Protein AF-A0A7Y5W1R8-F1 (afdb_monomer)

pLDDT: mean 81.58, std 13.75, range [44.16, 97.69]

Mean predicted aligned error: 13.23 Å

Radius of gyration: 26.64 Å; Cα contacts (8 Å, |Δi|>4): 46; chains: 1; bounding box: 70×21×60 Å

Secondary structure (DSSP, 8-state):
----EEE-TTT--EEETT-SS-TTT---GGGSS--------------------PPPPPPP-

Structure (mmCIF, N/CA/C/O backbone):
data_AF-A0A7Y5W1R8-F1
#
_entry.id   AF-A0A7Y5W1R8-F1
#
loop_
_atom_site.group_PDB
_atom_site.id
_atom_site.type_symbol
_atom_site.label_atom_id
_atom_site.label_alt_id
_atom_site.label_comp_id
_atom_site.label_asym_id
_atom_site.label_entity_id
_atom_site.label_seq_id
_atom_site.pdbx_PDB_ins_code
_atom_site.Cartn_x
_atom_site.Cartn_y
_atom_site.Cartn_z
_atom_site.occupancy
_atom_site.B_iso_or_equiv
_atom_site.auth_seq_id
_atom_site.auth_comp_id
_atom_site.auth_asym_id
_atom_site.auth_atom_id
_atom_site.pdbx_PDB_model_num
ATOM 1 N N . MET A 1 1 ? -22.114 5.643 -1.029 1.00 44.16 1 MET A N 1
ATOM 2 C CA . MET A 1 1 ? -20.646 5.691 -0.891 1.00 44.16 1 MET A CA 1
ATOM 3 C C . MET A 1 1 ? -20.296 4.578 0.072 1.00 44.16 1 MET A C 1
ATOM 5 O O . MET A 1 1 ? -20.487 4.749 1.266 1.00 44.16 1 MET A O 1
ATOM 9 N N . THR A 1 2 ? -19.979 3.396 -0.444 1.00 47.84 2 THR A N 1
ATOM 10 C CA . THR A 1 2 ? -19.704 2.223 0.393 1.00 47.84 2 THR A CA 1
ATOM 11 C C . THR A 1 2 ? -18.192 2.145 0.533 1.00 47.84 2 THR A C 1
ATOM 13 O O . THR A 1 2 ? -17.529 1.529 -0.292 1.00 47.84 2 THR A O 1
ATOM 16 N N . ASP A 1 3 ? -17.651 2.896 1.492 1.00 60.53 3 ASP A N 1
ATOM 17 C CA . ASP A 1 3 ? -16.239 2.805 1.853 1.00 60.53 3 ASP A CA 1
ATOM 18 C C . ASP A 1 3 ? -16.046 1.519 2.661 1.00 60.53 3 ASP A C 1
ATOM 20 O O . ASP A 1 3 ? -16.628 1.339 3.733 1.00 60.53 3 ASP A O 1
ATOM 24 N N . GLU A 1 4 ? -15.312 0.570 2.093 1.00 72.62 4 GLU A N 1
ATOM 25 C CA . GLU A 1 4 ? -15.060 -0.722 2.717 1.00 72.62 4 GLU A CA 1
ATOM 26 C C . GLU A 1 4 ? -13.899 -0.559 3.707 1.00 72.62 4 GLU A C 1
ATOM 28 O O . GLU A 1 4 ? -12.728 -0.746 3.369 1.00 72.62 4 GLU A O 1
ATOM 33 N N . THR A 1 5 ? -14.224 -0.147 4.934 1.00 84.62 5 THR A N 1
ATOM 34 C CA . THR A 1 5 ? -13.237 0.019 6.006 1.00 84.62 5 THR A CA 1
ATOM 35 C C . THR A 1 5 ? -12.668 -1.339 6.419 1.00 84.62 5 THR A C 1
ATOM 37 O O . THR A 1 5 ? -13.397 -2.242 6.835 1.00 84.62 5 THR A O 1
ATOM 40 N N . ARG A 1 6 ? -11.341 -1.475 6.344 1.00 92.50 6 ARG A N 1
ATOM 41 C CA . ARG A 1 6 ? -10.579 -2.662 6.767 1.00 92.50 6 ARG A CA 1
ATOM 42 C C . ARG A 1 6 ? -9.757 -2.346 8.011 1.00 92.50 6 ARG A C 1
ATOM 44 O O . ARG A 1 6 ? -9.464 -1.187 8.283 1.00 92.50 6 ARG A O 1
ATOM 51 N N . LEU A 1 7 ? -9.365 -3.370 8.768 1.00 96.31 7 LEU A N 1
ATOM 52 C CA . LEU A 1 7 ? -8.539 -3.206 9.971 1.00 96.31 7 LEU A CA 1
ATOM 53 C C . LEU A 1 7 ? -7.067 -3.477 9.663 1.00 96.31 7 LEU A C 1
ATOM 55 O O . LEU A 1 7 ? -6.725 -4.503 9.072 1.00 96.31 7 LEU A O 1
ATOM 59 N N . CYS A 1 8 ? -6.193 -2.553 10.056 1.00 96.62 8 CYS A N 1
ATOM 60 C CA . CYS A 1 8 ? -4.750 -2.706 9.930 1.00 96.62 8 CYS A CA 1
ATOM 61 C C . CYS A 1 8 ? -4.278 -3.865 10.827 1.00 96.62 8 CYS A C 1
ATOM 63 O O . CYS A 1 8 ? -4.557 -3.836 12.024 1.00 96.62 8 CYS A O 1
ATOM 65 N N . PRO A 1 9 ? -3.544 -4.862 10.305 1.00 95.69 9 PRO A N 1
ATOM 66 C CA . PRO A 1 9 ? -3.125 -6.018 11.100 1.00 95.69 9 PRO A CA 1
ATOM 67 C C . PRO A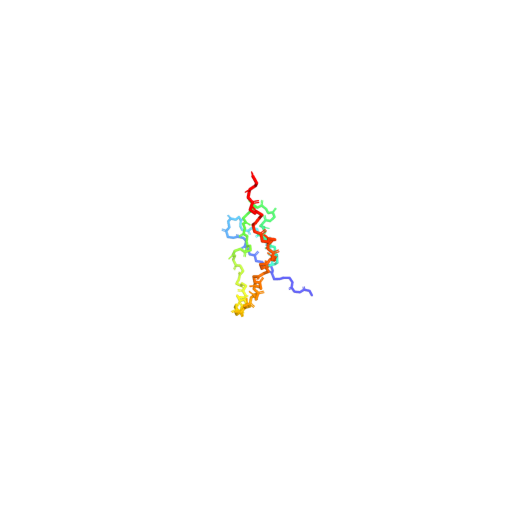 1 9 ? -2.005 -5.702 12.104 1.00 95.69 9 PRO A C 1
ATOM 69 O O . PRO A 1 9 ? -1.745 -6.513 12.984 1.00 95.69 9 PRO A O 1
ATOM 72 N N . ASP A 1 10 ? -1.349 -4.548 11.976 1.00 97.25 10 ASP A N 1
ATOM 73 C CA . ASP A 1 10 ? -0.250 -4.133 12.853 1.00 97.25 10 ASP A CA 1
ATOM 74 C C . ASP A 1 10 ? -0.746 -3.347 14.081 1.00 97.25 10 ASP A C 1
ATOM 76 O O . ASP A 1 10 ? -0.365 -3.647 15.208 1.00 97.25 10 ASP A O 1
ATOM 80 N N . CYS A 1 11 ? -1.659 -2.385 13.887 1.00 97.69 11 CYS A N 1
ATOM 81 C CA . CYS A 1 11 ? -2.150 -1.517 14.970 1.00 97.69 11 CYS A CA 1
ATOM 82 C C . CYS A 1 11 ? -3.666 -1.572 15.221 1.00 97.69 11 CYS A C 1
ATOM 84 O O . CYS A 1 11 ? -4.161 -0.903 16.125 1.00 97.69 11 CYS A O 1
ATOM 86 N N . GLY A 1 12 ? -4.427 -2.314 14.414 1.00 96.31 12 GLY A N 1
ATOM 87 C CA . GLY A 1 12 ? -5.884 -2.435 14.537 1.00 96.31 12 GLY A CA 1
ATOM 88 C C . GLY A 1 12 ? -6.692 -1.227 14.049 1.00 96.31 12 GLY A C 1
ATOM 89 O O . GLY A 1 12 ? -7.919 -1.284 14.057 1.00 96.31 12 GLY A O 1
ATOM 90 N N . ALA A 1 13 ? -6.051 -0.140 13.605 1.00 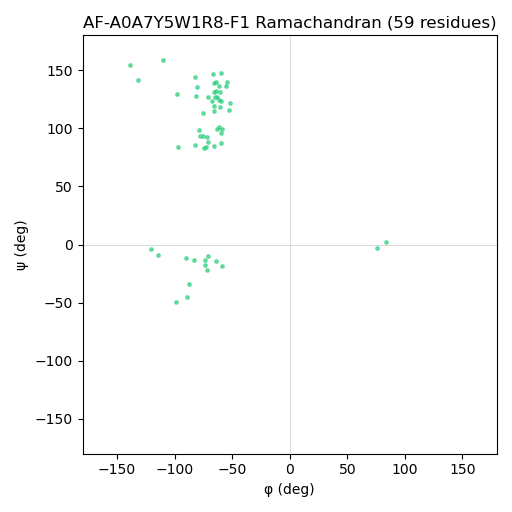96.88 13 ALA A N 1
ATOM 91 C CA . ALA A 1 13 ? -6.756 1.038 13.102 1.00 96.88 13 ALA A CA 1
ATOM 92 C C . ALA A 1 13 ? -7.515 0.748 11.795 1.00 96.88 13 ALA A C 1
ATOM 94 O O . ALA A 1 13 ? -7.048 -0.022 10.952 1.00 96.88 13 ALA A O 1
ATOM 95 N N . GLY A 1 14 ? -8.661 1.408 11.610 1.00 95.75 14 GLY A N 1
ATOM 96 C CA . GLY A 1 14 ? -9.391 1.390 10.343 1.00 95.75 14 GLY A CA 1
ATOM 97 C C . GLY A 1 14 ? -8.600 2.077 9.224 1.00 95.75 14 GLY A C 1
ATOM 98 O O . GLY A 1 14 ? -7.987 3.120 9.453 1.00 95.75 14 GLY A O 1
ATOM 99 N N . TYR A 1 15 ? -8.609 1.501 8.024 1.00 94.50 15 TYR A N 1
ATOM 100 C CA . TYR A 1 15 ? -8.041 2.093 6.811 1.00 94.50 15 TYR A CA 1
ATOM 101 C C . TYR A 1 15 ? -8.957 1.848 5.604 1.00 94.50 15 TYR A C 1
ATOM 103 O O . TYR A 1 15 ? -9.722 0.875 5.591 1.00 94.50 15 TYR A O 1
ATOM 111 N N . ALA A 1 16 ? -8.878 2.719 4.597 1.00 92.81 16 ALA A N 1
ATOM 112 C CA . ALA A 1 16 ? -9.616 2.558 3.350 1.00 92.81 16 ALA A CA 1
ATOM 113 C C . ALA A 1 16 ? -8.865 1.602 2.416 1.00 92.81 16 ALA A C 1
ATOM 115 O O . ALA A 1 16 ? -7.638 1.618 2.343 1.00 92.81 16 ALA A O 1
ATOM 116 N N . GLY A 1 17 ? -9.578 0.782 1.642 1.00 89.56 17 GLY A N 1
ATOM 117 C CA . GLY A 1 17 ? -8.947 -0.199 0.745 1.00 89.56 17 GLY A CA 1
ATOM 118 C C . GLY A 1 17 ? -8.005 0.395 -0.318 1.00 89.56 17 GLY A C 1
ATOM 119 O O . GLY A 1 17 ? -7.178 -0.332 -0.872 1.00 89.56 17 GLY A O 1
ATOM 120 N N . GLU A 1 18 ? -8.121 1.695 -0.592 1.00 89.94 18 GLU A N 1
ATOM 121 C CA . GLU A 1 18 ? -7.292 2.448 -1.540 1.00 89.94 18 GLU A CA 1
ATOM 122 C C . GLU A 1 18 ? -6.033 3.062 -0.899 1.00 89.94 18 GLU A C 1
ATOM 124 O O . GLU A 1 18 ? -5.122 3.489 -1.616 1.00 89.94 18 GLU A O 1
ATOM 129 N N . ASP A 1 19 ? -5.939 3.073 0.436 1.00 93.38 19 ASP A N 1
ATOM 130 C CA . ASP A 1 19 ? -4.771 3.584 1.149 1.00 93.38 19 ASP A CA 1
ATOM 131 C C . ASP A 1 19 ? -3.525 2.740 0.850 1.00 93.38 19 ASP A C 1
ATOM 133 O O . ASP A 1 19 ? -3.550 1.508 0.809 1.00 93.38 19 ASP A O 1
ATOM 137 N N . ASN A 1 20 ? -2.386 3.416 0.685 1.00 95.12 20 ASN A N 1
ATOM 138 C CA . ASN A 1 20 ? -1.098 2.736 0.530 1.00 95.12 20 ASN A CA 1
ATOM 139 C C . ASN A 1 20 ? -0.439 2.436 1.882 1.00 95.12 20 ASN A C 1
ATOM 141 O O . ASN A 1 20 ? 0.210 1.403 2.039 1.00 95.12 20 ASN A O 1
ATOM 145 N N . TYR A 1 21 ? -0.634 3.326 2.856 1.00 97.25 21 TYR A N 1
ATOM 146 C CA . TYR A 1 21 ? -0.050 3.240 4.190 1.00 97.25 21 TYR A CA 1
ATOM 147 C C . TYR A 1 21 ? -1.122 3.473 5.250 1.00 97.25 21 TYR A C 1
ATOM 149 O O . TYR A 1 21 ? -1.971 4.351 5.090 1.00 97.25 21 TYR A O 1
ATOM 157 N N . CYS A 1 22 ? -1.047 2.73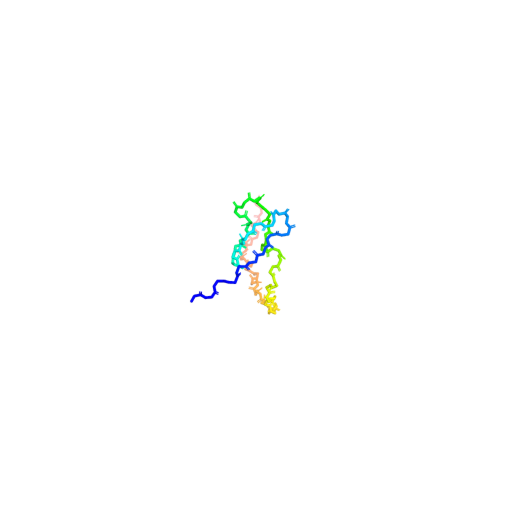7 6.357 1.00 96.81 22 CYS A N 1
ATOM 158 C CA . CYS A 1 22 ? -1.864 3.007 7.529 1.00 96.81 22 CYS A CA 1
ATOM 159 C C . CYS A 1 22 ? -1.530 4.404 8.064 1.00 96.81 22 CYS A C 1
ATOM 161 O O . CYS A 1 22 ? -0.379 4.694 8.394 1.00 96.81 22 CYS A O 1
ATOM 163 N N . ARG A 1 23 ? -2.545 5.262 8.188 1.00 95.50 23 ARG A N 1
ATOM 164 C CA . ARG A 1 23 ? -2.394 6.648 8.663 1.00 95.50 23 ARG A CA 1
ATOM 165 C C . ARG A 1 23 ? -2.070 6.743 10.161 1.00 95.50 23 ARG A C 1
ATOM 167 O O . ARG A 1 23 ? -1.728 7.826 10.618 1.00 95.50 23 ARG A O 1
ATOM 174 N N . GLN A 1 24 ? -2.160 5.626 10.891 1.00 97.38 24 GLN A N 1
ATOM 175 C CA . GLN A 1 24 ? -1.906 5.553 12.330 1.00 97.38 24 GLN A CA 1
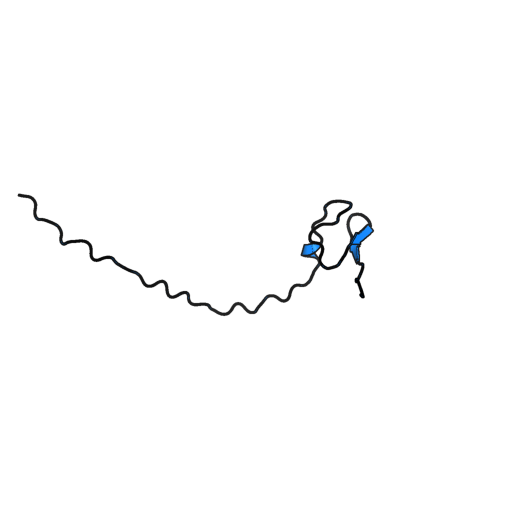ATOM 176 C C . GLN A 1 24 ? -0.500 5.039 12.670 1.00 97.38 24 GLN A C 1
ATOM 178 O O . GLN A 1 24 ? 0.192 5.666 13.464 1.00 97.38 24 GLN A O 1
ATOM 183 N N . CYS A 1 25 ? -0.066 3.914 12.086 1.00 97.69 25 CYS A N 1
ATOM 184 C CA . CYS A 1 25 ? 1.234 3.302 12.410 1.00 97.69 25 CYS A CA 1
ATOM 185 C C . CYS A 1 25 ? 2.251 3.296 11.257 1.00 97.69 25 CYS A C 1
ATOM 187 O O . CYS A 1 25 ? 3.410 2.959 11.469 1.00 97.69 25 CYS A O 1
ATOM 189 N N . GLY A 1 26 ? 1.848 3.660 10.035 1.00 96.88 26 GLY A N 1
ATOM 190 C CA . GLY A 1 26 ? 2.742 3.698 8.873 1.00 96.88 26 GLY A CA 1
ATOM 191 C C . GLY A 1 26 ? 2.943 2.360 8.150 1.00 96.88 26 GLY A C 1
ATOM 192 O O . GLY A 1 26 ? 3.680 2.320 7.166 1.00 96.88 26 GLY A O 1
ATOM 193 N N . MET A 1 27 ? 2.278 1.276 8.569 1.00 97.12 27 MET A N 1
ATOM 194 C CA . MET A 1 27 ? 2.339 -0.014 7.867 1.00 97.12 27 MET A CA 1
ATOM 195 C C . MET A 1 27 ? 1.932 0.128 6.389 1.00 97.12 27 MET A C 1
ATOM 197 O O . MET A 1 27 ? 0.916 0.750 6.081 1.00 97.12 27 MET A O 1
ATOM 201 N N . TYR A 1 28 ? 2.673 -0.502 5.473 1.00 96.62 28 TYR A N 1
ATOM 202 C CA . TYR A 1 28 ? 2.347 -0.551 4.042 1.00 96.62 28 TYR A CA 1
ATOM 203 C C . TYR A 1 28 ? 1.183 -1.521 3.747 1.00 96.62 28 TYR A C 1
ATOM 205 O O . TYR A 1 28 ? 1.380 -2.683 3.388 1.00 96.62 28 TYR A O 1
ATOM 213 N N . VAL A 1 29 ? -0.053 -1.044 3.913 1.00 95.94 29 VAL A N 1
ATOM 214 C CA . VAL A 1 29 ? -1.291 -1.830 3.732 1.00 95.94 29 VAL A CA 1
ATOM 215 C C . VAL A 1 29 ? -1.620 -2.124 2.264 1.00 95.94 29 VAL A C 1
ATOM 217 O O . VAL A 1 29 ? -2.330 -3.088 1.982 1.00 95.94 29 VAL A O 1
ATOM 220 N N . ALA A 1 30 ? -1.036 -1.391 1.310 1.00 93.94 30 ALA A N 1
ATOM 221 C CA . ALA A 1 30 ? -1.179 -1.697 -0.116 1.00 93.94 30 ALA A CA 1
ATOM 222 C C . ALA A 1 30 ? -0.565 -3.045 -0.529 1.00 93.94 30 ALA A C 1
ATOM 224 O O . ALA A 1 30 ? -0.878 -3.525 -1.614 1.00 93.94 30 ALA A O 1
ATOM 225 N N . ALA A 1 31 ? 0.268 -3.679 0.300 1.00 91.88 31 ALA A N 1
ATOM 226 C CA . ALA A 1 31 ? 0.715 -5.053 0.057 1.00 91.88 31 ALA A CA 1
ATOM 227 C C . ALA A 1 31 ? -0.395 -6.095 0.286 1.00 91.88 31 ALA A C 1
ATOM 229 O O . ALA A 1 31 ? -0.322 -7.196 -0.251 1.00 91.88 31 ALA A O 1
ATOM 230 N N . LEU A 1 32 ? -1.423 -5.757 1.075 1.00 90.94 32 LEU A N 1
ATOM 231 C CA . LEU A 1 32 ? -2.526 -6.662 1.415 1.00 90.94 32 LEU A CA 1
ATOM 232 C C . LEU A 1 32 ? -3.614 -6.693 0.335 1.00 90.94 32 LEU A C 1
ATOM 234 O O . LEU A 1 32 ? -4.477 -7.568 0.350 1.00 90.94 32 LEU A O 1
ATOM 238 N N . ARG A 1 33 ? -3.596 -5.738 -0.603 1.00 89.12 33 ARG A N 1
ATOM 239 C CA . ARG A 1 33 ? -4.574 -5.681 -1.690 1.00 89.12 33 ARG A CA 1
ATOM 240 C C . ARG A 1 33 ? -4.164 -6.645 -2.802 1.00 89.12 33 ARG A C 1
ATOM 242 O O . ARG A 1 33 ? -3.049 -6.591 -3.319 1.00 89.12 33 ARG A O 1
ATOM 249 N N . THR A 1 34 ? -5.080 -7.508 -3.219 1.00 82.44 34 THR A N 1
ATOM 250 C CA . THR A 1 34 ? -4.875 -8.327 -4.414 1.00 82.44 34 THR A CA 1
ATOM 251 C C . THR A 1 34 ? -5.140 -7.458 -5.638 1.00 82.44 34 THR A C 1
ATOM 253 O O . THR A 1 34 ? -6.291 -7.226 -6.003 1.00 82.44 34 THR A O 1
ATOM 256 N N . LEU A 1 35 ? -4.082 -6.929 -6.256 1.00 77.62 35 LEU A N 1
ATOM 257 C CA . LEU A 1 35 ? -4.215 -6.286 -7.561 1.00 77.62 35 LEU A CA 1
ATOM 258 C C . LEU A 1 35 ? -4.252 -7.365 -8.647 1.00 77.62 35 LEU A C 1
ATOM 260 O O . LEU A 1 35 ? -3.424 -8.281 -8.610 1.00 77.62 35 LEU A O 1
ATOM 264 N N . PRO A 1 36 ? -5.158 -7.268 -9.635 1.00 78.19 36 PRO A N 1
ATOM 265 C CA . PRO A 1 36 ? -5.046 -8.092 -10.823 1.00 78.19 36 PRO A CA 1
ATOM 266 C C . PRO A 1 36 ? -3.717 -7.751 -11.499 1.00 78.19 36 PRO A C 1
ATOM 268 O O . PRO A 1 36 ? -3.488 -6.609 -11.896 1.00 78.19 36 PRO A O 1
ATOM 271 N N . VAL A 1 37 ? -2.824 -8.735 -11.605 1.00 75.50 37 VAL A N 1
ATOM 272 C CA . VAL A 1 37 ? -1.623 -8.596 -12.429 1.00 75.50 37 VAL A CA 1
ATOM 273 C C . VAL A 1 37 ? -2.115 -8.496 -13.872 1.00 75.50 37 VAL A C 1
ATOM 275 O O . VAL A 1 37 ? -2.710 -9.462 -14.361 1.00 75.50 37 VAL A O 1
ATOM 278 N N . PRO A 1 38 ? -1.929 -7.357 -14.567 1.00 71.44 38 PRO A N 1
ATOM 279 C CA . PRO A 1 38 ? -2.272 -7.298 -15.974 1.00 71.44 38 PRO A CA 1
ATOM 280 C C . PRO A 1 38 ? -1.419 -8.340 -16.692 1.00 71.44 38 PRO A C 1
ATOM 282 O O . PRO A 1 38 ?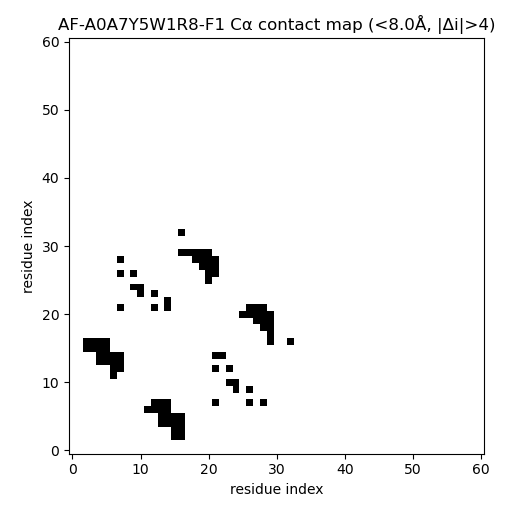 -0.205 -8.412 -16.476 1.00 71.44 38 PRO A O 1
ATOM 285 N N . ALA A 1 39 ? -2.053 -9.166 -17.526 1.00 73.56 39 ALA A N 1
ATOM 286 C CA . ALA A 1 39 ? -1.329 -10.101 -18.370 1.00 73.56 39 ALA A CA 1
ATOM 287 C C . ALA A 1 39 ? -0.270 -9.305 -19.139 1.00 73.56 39 ALA A C 1
ATOM 289 O O . ALA A 1 39 ? -0.602 -8.394 -19.902 1.00 73.56 39 ALA A O 1
ATOM 290 N N . SER A 1 40 ? 1.005 -9.597 -18.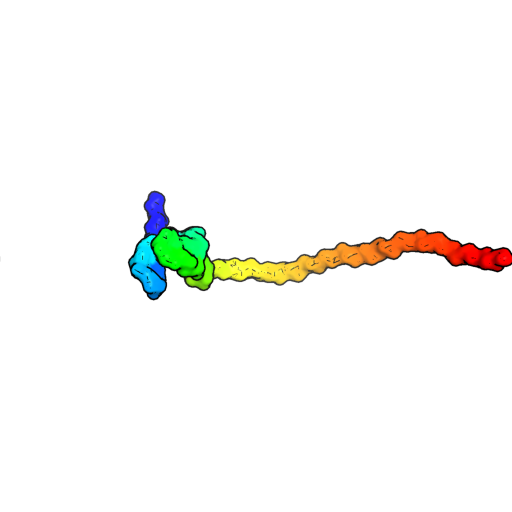872 1.00 69.62 40 SER A N 1
ATOM 291 C CA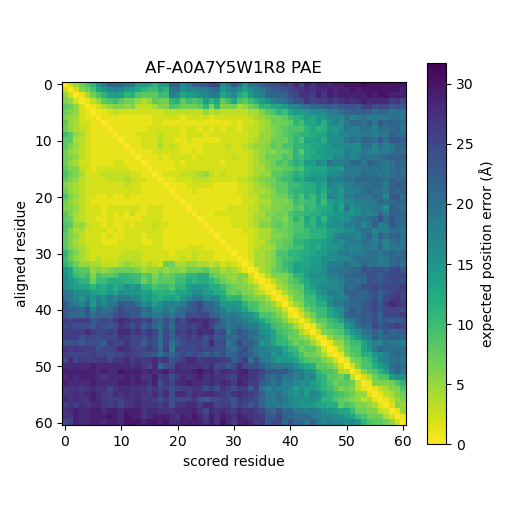 . SER A 1 40 ? 2.116 -8.945 -19.554 1.00 69.62 40 SER A CA 1
ATOM 292 C C . SER A 1 40 ? 2.022 -9.315 -21.024 1.00 69.62 40 SER A C 1
ATOM 294 O O . SER A 1 40 ? 2.392 -10.417 -21.422 1.00 69.62 40 SER A O 1
ATOM 296 N N . GLN A 1 41 ? 1.477 -8.413 -21.834 1.00 71.75 41 GLN A N 1
ATOM 297 C CA . GLN A 1 41 ? 1.578 -8.554 -23.274 1.00 71.75 41 GLN A CA 1
ATOM 298 C C . GLN A 1 41 ? 3.067 -8.444 -23.617 1.00 71.75 41 GLN A C 1
ATOM 300 O O . GLN A 1 41 ? 3.727 -7.525 -23.113 1.00 71.75 41 GLN A O 1
ATOM 305 N N . PRO A 1 42 ? 3.626 -9.349 -24.437 1.00 67.00 42 PRO A N 1
ATOM 306 C CA . PRO A 1 42 ? 4.962 -9.184 -24.978 1.00 67.00 42 PRO A CA 1
ATOM 307 C C . PRO A 1 42 ? 4.941 -7.974 -25.913 1.00 67.00 42 PRO A C 1
ATOM 309 O O . PRO A 1 42 ? 4.742 -8.077 -27.119 1.00 67.00 42 PRO A O 1
ATOM 312 N N . GLN A 1 43 ? 5.117 -6.793 -25.330 1.00 65.06 43 GLN A N 1
ATOM 313 C CA . GLN A 1 43 ? 5.400 -5.575 -26.059 1.00 65.06 43 GLN A CA 1
ATOM 314 C C . GLN A 1 43 ? 6.842 -5.715 -26.527 1.00 65.06 43 GLN A C 1
ATOM 316 O O . GLN A 1 43 ? 7.773 -5.276 -25.850 1.00 65.06 43 GLN A O 1
ATOM 321 N N . ALA A 1 44 ? 7.033 -6.390 -27.660 1.00 66.62 44 ALA A N 1
ATOM 322 C CA . ALA A 1 44 ? 8.269 -6.312 -28.411 1.00 66.62 44 ALA A CA 1
ATOM 323 C C . ALA A 1 44 ? 8.452 -4.840 -28.795 1.00 66.62 44 ALA A C 1
ATOM 325 O O . ALA A 1 44 ? 7.983 -4.383 -29.835 1.00 66.62 44 ALA A O 1
ATOM 326 N N . ARG A 1 45 ? 9.078 -4.056 -27.911 1.00 67.31 45 ARG A N 1
ATOM 327 C CA . ARG A 1 45 ? 9.627 -2.760 -28.283 1.00 67.31 45 ARG A CA 1
ATOM 328 C C . ARG A 1 45 ? 10.670 -3.077 -29.338 1.00 67.31 45 ARG A C 1
ATOM 330 O O . ARG A 1 45 ? 11.748 -3.566 -29.009 1.00 67.31 45 ARG A O 1
ATOM 337 N N . ALA A 1 46 ? 10.305 -2.866 -30.598 1.00 67.19 46 ALA A N 1
ATOM 338 C CA . ALA A 1 46 ? 11.237 -2.871 -31.703 1.00 67.19 46 ALA A CA 1
ATOM 339 C C . ALA A 1 46 ? 12.267 -1.776 -31.410 1.00 67.19 46 ALA A C 1
ATOM 341 O O . ALA A 1 46 ? 12.022 -0.589 -31.608 1.00 67.19 46 ALA A O 1
ATOM 342 N N . VAL A 1 47 ? 13.394 -2.172 -30.827 1.00 69.69 47 VAL A N 1
ATOM 343 C CA . VAL A 1 47 ? 14.576 -1.326 -30.767 1.00 69.69 47 VAL A CA 1
ATOM 344 C C . VAL A 1 47 ? 15.179 -1.429 -32.157 1.00 69.69 47 VAL A C 1
ATOM 346 O O . VAL A 1 47 ? 15.899 -2.382 -32.441 1.00 69.69 47 VAL A O 1
ATOM 349 N N . GLU A 1 48 ? 14.827 -0.505 -33.052 1.00 72.94 48 GLU A N 1
ATOM 350 C CA . GLU A 1 48 ? 15.530 -0.407 -34.327 1.00 72.94 48 GLU A CA 1
ATOM 351 C C . GLU A 1 48 ? 16.975 0.022 -34.044 1.00 72.94 48 GLU A C 1
ATOM 353 O O . GLU A 1 48 ? 17.201 1.093 -33.468 1.00 72.94 48 GLU A O 1
ATOM 358 N N . PRO A 1 49 ? 17.984 -0.792 -34.401 1.00 70.06 49 PRO A N 1
ATOM 359 C CA . PRO A 1 49 ? 19.365 -0.379 -34.271 1.00 70.06 49 PRO A CA 1
ATOM 360 C C . PRO A 1 49 ? 19.655 0.667 -35.350 1.00 70.06 49 PRO A C 1
ATOM 362 O O . PRO A 1 49 ? 20.050 0.333 -36.466 1.00 70.06 49 PRO A O 1
ATOM 365 N N . VAL A 1 50 ? 19.498 1.951 -35.015 1.00 73.44 50 VAL A N 1
ATOM 366 C CA . VAL A 1 50 ? 20.021 3.041 -35.843 1.00 73.44 50 VAL A CA 1
ATOM 367 C C . VAL A 1 50 ? 21.547 3.023 -35.713 1.00 73.44 50 VAL A C 1
ATOM 369 O O . VAL A 1 50 ? 22.164 3.628 -34.837 1.00 73.44 50 VAL A O 1
ATOM 372 N N . ARG A 1 51 ? 22.204 2.247 -36.575 1.00 69.12 51 ARG A N 1
ATOM 373 C CA . ARG A 1 51 ? 23.623 2.464 -36.850 1.00 69.12 51 ARG A CA 1
ATOM 374 C C . ARG A 1 51 ? 23.688 3.685 -37.749 1.00 69.12 51 ARG A C 1
ATOM 376 O O . ARG A 1 51 ? 23.552 3.566 -38.963 1.00 69.12 51 ARG A O 1
ATOM 383 N N . ALA A 1 52 ? 23.855 4.861 -37.145 1.00 66.81 52 ALA A N 1
ATOM 384 C CA . ALA A 1 52 ? 24.273 6.037 -37.892 1.00 66.81 52 ALA A CA 1
ATOM 385 C C . ALA A 1 52 ? 25.530 5.648 -38.681 1.00 66.81 52 ALA A C 1
ATOM 387 O O . ALA A 1 52 ? 26.496 5.147 -38.099 1.00 66.81 52 ALA A O 1
ATOM 388 N N . ALA A 1 53 ? 25.471 5.789 -40.004 1.00 68.25 53 ALA A N 1
ATOM 389 C CA . ALA A 1 53 ? 26.580 5.491 -40.892 1.00 68.25 53 ALA A CA 1
ATOM 390 C C . ALA A 1 53 ? 27.772 6.365 -40.487 1.00 68.25 53 ALA A C 1
ATOM 392 O O . ALA A 1 53 ? 27.820 7.556 -40.791 1.00 68.25 53 ALA A O 1
ATOM 393 N N . LEU A 1 54 ? 28.708 5.782 -39.739 1.00 69.88 54 LEU A N 1
ATOM 394 C CA . LEU A 1 54 ? 29.969 6.436 -39.433 1.00 69.88 54 LEU A CA 1
ATOM 395 C C . LEU A 1 54 ? 30.689 6.696 -40.766 1.00 69.88 54 LEU A C 1
ATOM 397 O O . LEU A 1 54 ? 30.687 5.815 -41.633 1.00 69.88 54 LEU A O 1
ATOM 401 N N . PRO A 1 55 ? 31.279 7.888 -40.962 1.00 74.69 55 PRO A N 1
ATOM 402 C CA . PRO A 1 55 ? 32.009 8.185 -42.183 1.00 74.69 55 PRO A CA 1
ATOM 403 C C . PRO A 1 55 ? 33.170 7.202 -42.359 1.00 74.69 55 PRO A C 1
ATOM 405 O O . PRO A 1 55 ? 33.763 6.730 -41.385 1.00 74.69 55 PRO A O 1
ATOM 408 N N . ALA A 1 56 ? 33.485 6.889 -43.618 1.00 75.75 56 ALA A N 1
ATOM 409 C CA . ALA A 1 56 ? 34.572 5.981 -43.957 1.00 75.75 56 ALA A CA 1
ATOM 410 C C . ALA A 1 56 ? 35.894 6.447 -43.312 1.00 75.75 56 ALA A C 1
ATOM 412 O O . ALA A 1 56 ? 36.173 7.651 -43.297 1.00 75.75 56 ALA A O 1
ATOM 413 N N . PRO A 1 57 ? 36.723 5.525 -42.790 1.00 76.94 57 PRO A N 1
ATOM 414 C CA . PRO A 1 57 ? 37.991 5.886 -42.174 1.00 76.94 57 PRO A CA 1
ATOM 415 C C . PRO A 1 57 ? 38.884 6.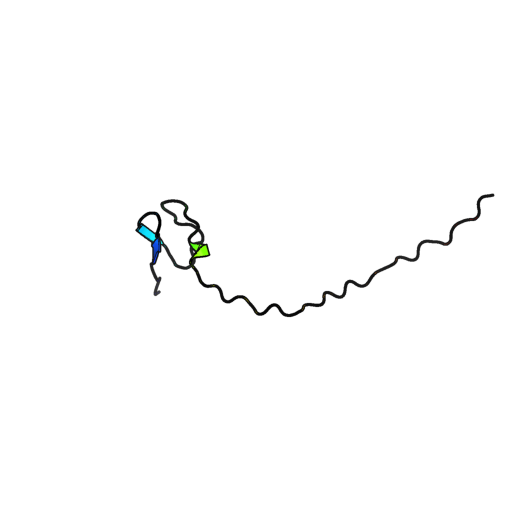610 -43.188 1.00 76.94 57 PRO A C 1
ATOM 417 O O . PRO A 1 57 ? 39.182 6.089 -44.265 1.00 76.94 57 PRO A O 1
ATOM 420 N N . VAL A 1 58 ? 39.315 7.825 -42.842 1.00 80.50 58 VAL A N 1
ATOM 421 C CA . VAL A 1 58 ? 40.280 8.578 -43.646 1.00 80.50 58 VAL A CA 1
ATOM 422 C C . VAL A 1 58 ? 41.659 7.932 -43.526 1.00 80.50 58 VAL A C 1
ATOM 424 O O . VAL A 1 58 ? 42.171 7.690 -42.432 1.00 80.50 58 VAL A O 1
ATOM 427 N N . LYS A 1 59 ? 42.260 7.632 -44.676 1.00 75.06 59 LYS A N 1
ATOM 428 C CA . LYS A 1 59 ? 43.646 7.164 -44.786 1.00 75.06 59 LYS A CA 1
ATOM 429 C C . LYS A 1 59 ? 44.579 8.270 -44.286 1.00 75.06 59 LYS A C 1
ATOM 431 O O . LYS A 1 59 ? 44.464 9.411 -44.728 1.00 75.06 59 LYS A O 1
ATOM 436 N N . LYS A 1 60 ? 45.462 7.928 -43.344 1.00 67.25 60 LYS A N 1
ATOM 437 C CA . LYS A 1 60 ? 46.495 8.836 -42.827 1.00 67.25 60 LYS A CA 1
ATOM 438 C C . LYS A 1 60 ? 47.491 9.147 -43.952 1.00 67.25 60 LYS A C 1
ATOM 440 O O . LYS A 1 60 ? 47.912 8.216 -44.639 1.00 67.25 60 LYS A O 1
ATOM 445 N N . ALA A 1 61 ? 47.787 10.433 -44.143 1.00 65.69 61 ALA A N 1
ATOM 446 C CA . ALA A 1 61 ? 48.848 10.932 -45.019 1.00 65.69 61 ALA A CA 1
ATOM 447 C C . ALA A 1 61 ? 50.200 10.902 -44.299 1.00 65.69 61 ALA A C 1
ATOM 449 O O . ALA A 1 61 ? 50.188 11.034 -43.051 1.00 65.69 61 ALA A O 1
#

Solvent-accessible surface area (backbone atoms only — not comparable to full-atom values): 4449 Å² total; per-residue (Å²): 135,87,78,64,72,40,67,40,91,86,78,60,49,78,40,56,82,83,42,53,49,37,92,84,82,61,51,67,50,47,75,76,55,88,71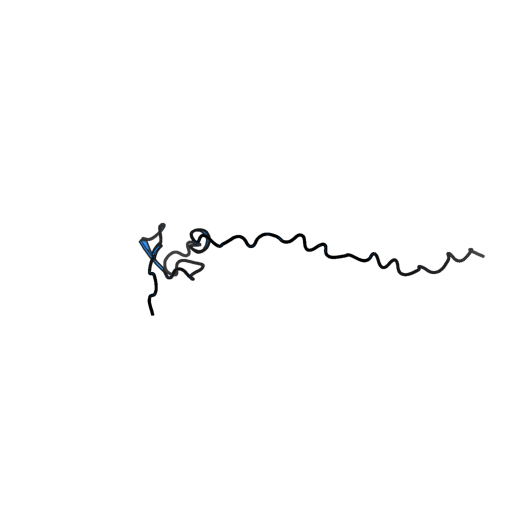,83,76,73,80,82,70,88,74,78,73,80,76,76,82,79,72,74,82,73,78,78,85,79,81,83,130

Sequence (61 aa):
MTDETRLCPDCGAGYAGEDNYCRQCGMYVAALRTLPVPASQPQARAVEPVRAALPAPVKKA

Foldseek 3Di:
DDFPWDADPPPRDTDGQPDQADPPPGHRCVVVDDDPDPDPDPPPPPPPPPPPPDDDDDDDD

Nearest PDB structures (foldseek):
  4xxb-assembly1_B  TM=6.208E-01  e=7.779E-01  Homo sapiens
  7yui-assembly1_B  TM=6.457E-01  e=1.670E+00  Homo sapiens
  2d9g-assembly1_A  TM=5.999E-01  e=1.547E+00  Homo sapiens
  3b08-assembly3_H  TM=6.310E-01  e=1.946E+00  Mus musculus
  2cup-assembly1_A  TM=3.120E-01  e=5.671E+00  Homo sapiens